Protein AF-A0A562CPM8-F1 (afdb_monomer)

Mean predicted aligned error: 14.72 Å

Secondary structure (DSSP, 8-state):
-PPP-STT--EEEEEE-TTS-EEEEEE-TT--EEEEEEE--------------S------GGG-PPPHHHHHHHHHHHHHHHTS-EEEEEEE--SBTB-EEEEEE-TTS-EEEEEE-TTS-EEEEEE--

Nearest PDB structures (foldseek):
  7ath-assembly1_AAA  TM=5.598E-01  e=9.647E-06  Microbacterium sp.
  2lra-assembly1_A  TM=7.716E-01  e=1.100E-02  Mycobacterium tuberculosis
  2hxc-assembly1_A  TM=4.007E-01  e=1.136E+00  Alcaligenes faecalis

pLDDT: mean 74.84, std 19.89, range [41.38, 98.38]

Radius of gyration: 17.88 Å; Cα contacts (8 Å, |Δi|>4): 226; chains: 1; bounding box: 54×42×33 Å

Foldseek 3Di:
DDADPDDFFGDWDWDADPVGKIKIFTAGPVRDTLDIDTPPDDDDDDDDDDDDDDDDPPPQLQPDDDDSVRSVLLVVLVCVVQVHADWDDKTAHPDVQFGIWTWGQHPVRWIKIFTAGPVSHTPDIDTDD

Solvent-accessible surface area (backbone atoms only — not comparable to full-atom values): 7970 Å² total; per-residue (Å²): 138,75,74,64,91,52,97,73,50,54,42,76,45,78,47,74,47,98,89,69,50,41,31,41,33,34,21,36,86,87,70,46,80,76,45,76,47,70,67,76,85,74,89,82,92,81,92,78,84,84,87,79,79,88,92,80,89,74,67,61,42,43,79,41,85,72,53,73,67,56,46,56,47,44,53,53,39,43,34,63,73,70,71,45,62,44,79,75,48,78,45,31,30,65,51,92,76,34,39,28,40,32,35,33,32,33,91,86,71,47,41,29,45,29,31,17,24,88,84,48,44,77,72,47,77,48,71,61,130

Structure (mmCIF, N/CA/C/O backbone):
data_AF-A0A562CPM8-F1
#
_entry.id   AF-A0A562CPM8-F1
#
loop_
_atom_site.group_PDB
_atom_site.id
_atom_site.type_symbol
_atom_site.label_atom_id
_atom_site.label_alt_id
_atom_site.label_comp_id
_atom_site.label_asym_id
_atom_site.label_entity_id
_atom_site.label_seq_id
_atom_site.pdbx_PDB_ins_code
_atom_site.Cartn_x
_atom_site.Cartn_y
_atom_site.Cartn_z
_atom_site.occupancy
_atom_site.B_iso_or_equiv
_atom_site.auth_seq_id
_atom_sit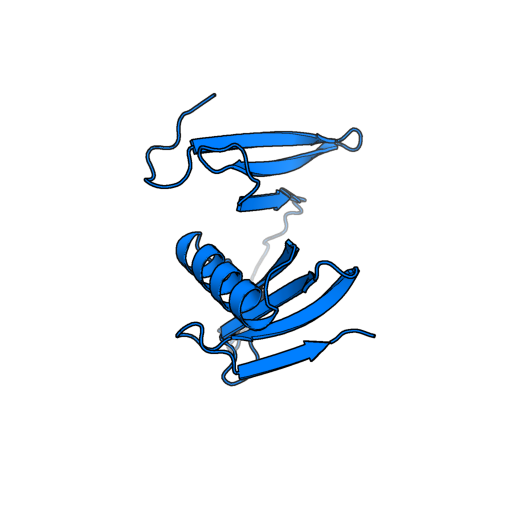e.auth_comp_id
_atom_site.auth_asym_id
_atom_site.auth_atom_id
_atom_site.pdbx_PDB_model_num
ATOM 1 N N . MET A 1 1 ? 9.882 26.730 -0.090 1.00 44.50 1 MET A N 1
ATOM 2 C CA . MET A 1 1 ? 8.764 26.493 -1.027 1.00 44.50 1 MET A CA 1
ATOM 3 C C . MET A 1 1 ? 9.345 26.553 -2.420 1.00 44.50 1 MET A C 1
ATOM 5 O O . MET A 1 1 ? 9.209 27.553 -3.122 1.00 44.50 1 MET A O 1
ATOM 9 N N . GLU A 1 2 ? 10.092 25.511 -2.747 1.00 42.75 2 GLU A N 1
ATOM 10 C CA . GLU A 1 2 ? 10.480 25.209 -4.116 1.00 42.75 2 GLU A CA 1
ATOM 11 C C . GLU A 1 2 ? 9.288 24.494 -4.758 1.00 42.75 2 GLU A C 1
ATOM 13 O O . GLU A 1 2 ? 8.541 23.800 -4.073 1.00 42.75 2 GLU A O 1
ATOM 18 N N . ARG A 1 3 ? 9.000 24.820 -6.019 1.00 41.38 3 ARG A N 1
ATOM 19 C CA . ARG A 1 3 ? 7.942 24.166 -6.789 1.00 41.38 3 ARG A CA 1
ATOM 20 C C . ARG A 1 3 ? 8.626 23.128 -7.655 1.00 41.38 3 ARG A C 1
ATOM 22 O O . ARG A 1 3 ? 9.457 23.512 -8.474 1.00 41.38 3 ARG A O 1
ATOM 29 N N . SER A 1 4 ? 8.268 21.878 -7.443 1.00 47.25 4 SER A N 1
ATOM 30 C CA . SER A 1 4 ? 8.688 20.719 -8.216 1.00 47.25 4 SER A CA 1
ATOM 31 C C . SER A 1 4 ? 8.116 20.855 -9.638 1.00 47.25 4 SER A C 1
ATOM 33 O O . SER A 1 4 ? 6.977 21.289 -9.827 1.00 47.25 4 SER A O 1
ATOM 35 N N . ASP A 1 5 ? 8.938 20.609 -10.660 1.00 49.12 5 ASP A N 1
ATOM 36 C CA . ASP A 1 5 ? 8.585 20.809 -12.079 1.00 49.12 5 ASP A CA 1
ATOM 37 C C . ASP A 1 5 ? 7.916 19.563 -12.710 1.00 49.12 5 ASP A C 1
ATOM 39 O O . ASP A 1 5 ? 7.632 19.530 -13.915 1.00 49.12 5 ASP A O 1
ATOM 43 N N . ASP A 1 6 ? 7.612 18.553 -11.896 1.00 48.69 6 ASP A N 1
ATOM 44 C CA . ASP A 1 6 ? 7.016 17.290 -12.301 1.00 48.69 6 ASP A CA 1
ATOM 45 C C . ASP A 1 6 ? 5.482 17.342 -12.242 1.00 48.69 6 ASP A C 1
ATOM 47 O O . ASP A 1 6 ? 4.836 17.838 -11.316 1.00 48.69 6 ASP A O 1
ATOM 51 N N . ARG A 1 7 ? 4.851 16.903 -13.335 1.00 43.50 7 ARG A N 1
ATOM 52 C CA . ARG A 1 7 ? 3.415 17.091 -13.578 1.00 43.50 7 ARG A CA 1
ATOM 53 C C . ARG A 1 7 ? 2.600 16.090 -12.751 1.00 43.50 7 ARG A C 1
ATOM 55 O O . ARG A 1 7 ? 2.136 15.088 -13.290 1.00 43.50 7 ARG A O 1
ATOM 62 N N . GLY A 1 8 ? 2.389 16.418 -11.481 1.00 51.38 8 GLY A N 1
ATOM 63 C CA . GLY A 1 8 ? 1.592 15.647 -10.519 1.00 51.38 8 GLY A CA 1
ATOM 64 C C . GLY A 1 8 ? 1.907 15.968 -9.055 1.00 51.38 8 GLY A C 1
ATOM 65 O O . GLY A 1 8 ? 1.081 15.689 -8.194 1.00 51.38 8 GLY A O 1
ATOM 66 N N . GLU A 1 9 ? 3.050 16.603 -8.797 1.00 48.62 9 GLU A N 1
ATOM 67 C CA . GLU A 1 9 ? 3.565 16.917 -7.466 1.00 48.62 9 GLU A CA 1
ATOM 68 C C . GLU A 1 9 ? 3.424 18.423 -7.251 1.00 48.62 9 GLU A C 1
ATOM 70 O O . GLU A 1 9 ? 4.017 19.227 -7.972 1.00 48.62 9 GLU A O 1
ATOM 75 N N . ALA A 1 10 ? 2.553 18.832 -6.330 1.00 50.75 10 ALA A N 1
ATOM 76 C CA . ALA A 1 10 ? 2.275 20.254 -6.142 1.00 50.75 10 ALA A CA 1
ATOM 77 C C . ALA A 1 10 ? 3.124 20.850 -5.011 1.00 50.75 10 ALA A C 1
ATOM 79 O O . ALA A 1 10 ? 3.520 22.021 -5.091 1.00 50.75 10 ALA A O 1
ATOM 80 N N . TYR A 1 11 ? 3.396 20.056 -3.967 1.00 54.22 11 TYR A N 1
ATOM 81 C CA . TYR A 1 11 ? 4.099 20.503 -2.768 1.00 54.22 11 TYR A CA 1
ATOM 82 C C . TYR A 1 11 ? 4.868 19.367 -2.085 1.00 54.22 11 TYR A C 1
ATOM 84 O O . TYR A 1 11 ? 4.317 18.295 -1.859 1.00 54.22 11 TYR A O 1
ATOM 92 N N . GLU A 1 12 ? 6.092 19.667 -1.657 1.00 50.53 12 GLU A N 1
ATOM 93 C CA . GLU A 1 12 ? 6.892 18.851 -0.738 1.00 50.53 12 GLU A CA 1
ATOM 94 C C . GLU A 1 12 ? 6.982 19.577 0.616 1.00 50.53 12 GLU A C 1
ATOM 96 O O . GLU A 1 12 ? 7.187 20.801 0.676 1.00 50.53 12 GLU A O 1
ATOM 101 N N . VAL A 1 13 ? 6.755 18.846 1.710 1.00 67.69 13 VAL A N 1
ATOM 102 C CA . VAL A 1 13 ? 6.785 19.363 3.084 1.00 67.69 13 VAL A CA 1
ATOM 103 C C . VAL A 1 13 ? 7.676 18.487 3.952 1.00 67.69 13 VAL A C 1
ATOM 105 O O . VAL A 1 13 ? 7.289 17.386 4.323 1.00 67.69 13 VAL A O 1
ATOM 108 N N . GLU A 1 14 ? 8.807 19.043 4.370 1.00 62.59 14 GLU A N 1
ATOM 109 C CA . GLU A 1 14 ? 9.696 18.443 5.364 1.00 62.59 14 GLU A CA 1
ATOM 110 C C . GLU A 1 14 ? 9.165 18.720 6.786 1.00 62.59 14 GLU A C 1
ATOM 112 O O . GLU A 1 14 ? 8.926 19.868 7.195 1.00 62.59 14 GLU A O 1
ATOM 117 N N . VAL A 1 15 ? 8.945 17.658 7.559 1.00 73.00 15 VAL A N 1
ATOM 118 C CA . VAL A 1 15 ? 8.478 17.697 8.945 1.00 73.00 15 VAL A CA 1
ATOM 119 C C . VAL A 1 15 ? 9.568 17.161 9.855 1.00 73.00 15 VAL A C 1
ATOM 121 O O . VAL A 1 15 ? 9.833 15.965 9.914 1.00 73.00 15 VAL A O 1
ATOM 124 N N . ARG A 1 16 ? 10.141 18.056 10.656 1.00 68.69 16 ARG A N 1
ATOM 125 C CA . ARG A 1 16 ? 11.164 17.700 11.634 1.00 68.69 16 ARG A CA 1
ATOM 126 C C . ARG A 1 16 ? 10.581 17.451 13.022 1.00 68.69 16 ARG A C 1
ATOM 128 O O . ARG A 1 16 ? 9.962 18.337 13.625 1.00 68.69 16 ARG A O 1
ATOM 135 N N . PHE A 1 17 ? 10.822 16.260 13.563 1.00 66.00 17 PHE A N 1
ATOM 136 C CA . PHE A 1 17 ? 10.362 15.854 14.888 1.00 66.00 17 PHE A CA 1
ATOM 137 C C . PHE A 1 17 ? 11.317 16.300 16.003 1.00 66.00 17 PHE A C 1
ATOM 139 O O . PHE A 1 17 ? 12.473 16.667 15.792 1.00 66.00 17 PHE A O 1
ATOM 146 N N . ALA A 1 18 ? 10.818 16.281 17.243 1.00 57.16 18 ALA A N 1
ATOM 147 C CA . ALA A 1 18 ? 11.580 16.712 18.416 1.00 57.16 18 ALA A CA 1
ATOM 148 C C . ALA A 1 18 ? 12.795 15.818 18.729 1.00 57.16 18 ALA A C 1
ATOM 150 O O . ALA A 1 18 ? 13.683 16.257 19.461 1.00 57.16 18 ALA A O 1
ATOM 151 N N . ASP A 1 19 ? 12.828 14.587 18.208 1.00 55.69 19 ASP A N 1
ATOM 152 C CA . ASP A 1 19 ? 13.955 13.665 18.369 1.00 55.69 19 ASP A CA 1
ATOM 153 C C . ASP A 1 19 ? 15.054 13.859 17.307 1.00 55.69 19 ASP A C 1
ATOM 155 O O . ASP A 1 19 ? 16.140 13.306 17.454 1.00 55.69 19 ASP A O 1
ATOM 159 N N . GLY A 1 20 ? 14.814 14.723 16.314 1.00 62.28 20 GLY A N 1
ATOM 160 C CA . GLY A 1 20 ? 15.771 15.061 15.264 1.00 62.28 20 GLY A CA 1
ATOM 161 C C . GLY A 1 20 ? 15.561 14.318 13.950 1.00 62.28 20 GLY A C 1
ATOM 162 O O . GLY A 1 20 ? 16.276 14.637 13.012 1.00 62.28 20 GLY A O 1
ATOM 163 N N . THR A 1 21 ? 14.597 13.397 13.873 1.00 63.06 21 THR A N 1
ATOM 164 C CA . THR A 1 21 ? 14.204 12.756 12.610 1.00 63.06 21 THR A CA 1
ATOM 165 C C . THR A 1 21 ? 13.435 13.720 11.709 1.00 63.06 21 THR A C 1
ATOM 167 O O . THR A 1 21 ? 12.715 14.608 12.192 1.00 63.06 21 THR A O 1
ATOM 170 N N . GLU A 1 22 ? 13.602 13.540 10.404 1.00 64.06 22 GLU A N 1
ATOM 171 C CA . GLU A 1 22 ? 12.973 14.334 9.351 1.00 64.06 22 GLU A CA 1
ATOM 172 C C . GLU A 1 22 ? 12.095 13.405 8.499 1.00 64.06 22 GLU A C 1
ATOM 174 O O . GLU A 1 22 ? 12.398 12.224 8.315 1.00 64.06 22 GLU A O 1
ATOM 179 N N . VAL A 1 23 ? 10.923 13.910 8.113 1.00 67.06 23 VAL A N 1
ATOM 180 C CA . VAL A 1 23 ? 9.973 13.212 7.245 1.00 67.06 23 VAL A CA 1
ATOM 181 C C . VAL A 1 23 ? 9.592 14.125 6.105 1.00 67.06 23 VAL A C 1
ATOM 183 O O . VAL A 1 23 ? 9.022 15.189 6.358 1.00 67.06 23 VAL A O 1
ATOM 186 N N . ASP A 1 24 ? 9.793 13.674 4.881 1.00 69.06 24 ASP A N 1
ATOM 187 C CA . ASP A 1 24 ? 9.307 14.347 3.688 1.00 69.06 24 ASP A CA 1
ATOM 188 C C . ASP A 1 24 ? 7.900 13.880 3.362 1.00 69.06 24 ASP A C 1
ATOM 190 O O . ASP A 1 24 ? 7.585 12.691 3.399 1.00 69.06 24 ASP A O 1
ATOM 194 N N . VAL A 1 25 ? 7.013 14.836 3.101 1.00 71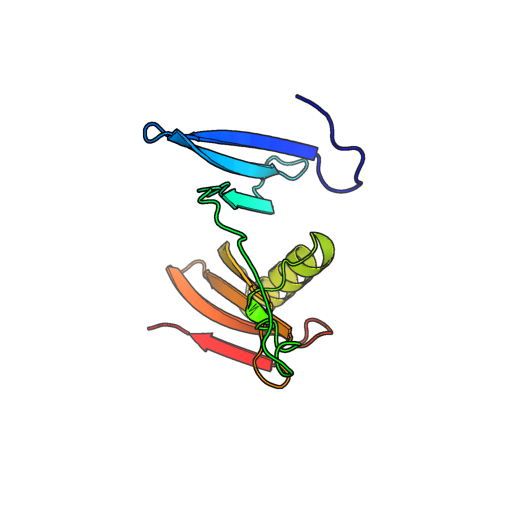.56 25 VAL A N 1
ATOM 195 C CA . VAL A 1 25 ? 5.618 14.587 2.745 1.00 71.56 25 VAL A CA 1
ATOM 196 C C . VAL A 1 25 ? 5.332 15.214 1.393 1.00 71.56 25 VAL A C 1
ATOM 198 O O . VAL A 1 25 ? 5.325 16.442 1.263 1.00 71.56 25 VAL A O 1
ATOM 201 N N . THR A 1 26 ? 5.006 14.381 0.412 1.00 70.38 26 THR A N 1
ATOM 202 C CA . THR A 1 26 ? 4.575 14.840 -0.911 1.00 70.38 26 THR A CA 1
ATOM 203 C C . THR A 1 26 ? 3.061 14.957 -0.931 1.00 70.38 26 THR A C 1
ATOM 205 O O . THR A 1 26 ? 2.339 14.064 -0.470 1.00 70.38 26 THR A O 1
ATOM 208 N N . LEU A 1 27 ? 2.571 16.081 -1.449 1.00 68.75 27 LEU A N 1
ATOM 209 C CA . LEU A 1 27 ? 1.155 16.419 -1.498 1.00 68.75 27 LEU A CA 1
ATOM 210 C C . LEU A 1 27 ? 0.683 16.647 -2.937 1.00 68.75 27 LEU A C 1
ATOM 212 O O . LEU A 1 27 ? 1.390 17.241 -3.762 1.00 68.75 27 LEU A O 1
ATOM 216 N N . ASP A 1 28 ? -0.557 16.247 -3.208 1.00 63.09 28 ASP A N 1
ATOM 217 C CA . ASP A 1 28 ? -1.257 16.618 -4.436 1.00 63.09 28 ASP A CA 1
ATOM 218 C C . ASP A 1 28 ? -1.801 18.067 -4.380 1.00 63.09 28 ASP A C 1
ATOM 220 O O . ASP A 1 28 ? -1.687 18.770 -3.370 1.00 63.09 28 ASP A O 1
ATOM 224 N N . ASP A 1 29 ? -2.384 18.541 -5.486 1.00 57.22 29 ASP A N 1
ATOM 225 C CA . ASP A 1 29 ? -2.874 19.924 -5.643 1.00 57.22 29 ASP A CA 1
ATOM 226 C C . ASP A 1 29 ? -4.010 20.284 -4.653 1.00 57.22 29 ASP A C 1
ATOM 228 O O . ASP A 1 29 ? -4.172 21.451 -4.290 1.00 57.22 29 ASP A O 1
ATOM 232 N N . ASP A 1 30 ? -4.752 19.289 -4.149 1.00 58.22 30 ASP A N 1
ATOM 233 C CA . ASP A 1 30 ? -5.790 19.428 -3.120 1.00 58.22 30 ASP A CA 1
ATOM 234 C C . ASP A 1 30 ? -5.241 19.293 -1.676 1.00 58.22 30 ASP A C 1
ATOM 236 O O . ASP A 1 30 ? -6.016 19.319 -0.713 1.00 58.22 30 ASP A O 1
ATOM 240 N N . LEU A 1 31 ? -3.913 19.214 -1.501 1.00 60.84 31 LEU A N 1
ATOM 241 C CA . LEU A 1 31 ? -3.209 19.004 -0.224 1.00 60.84 31 LEU A CA 1
ATOM 242 C C . LEU A 1 31 ? -3.497 17.644 0.439 1.00 60.84 31 LEU A C 1
ATOM 244 O O . LEU A 1 31 ? -3.402 17.516 1.665 1.00 60.84 31 LEU A O 1
ATOM 248 N N . GLY A 1 32 ? -3.860 16.628 -0.346 1.00 53.78 32 GLY A N 1
ATOM 249 C CA . GLY A 1 32 ? -3.845 15.241 0.107 1.00 53.78 32 GLY A CA 1
ATOM 250 C C . GLY A 1 32 ? -2.417 14.699 0.142 1.00 53.78 32 GLY A C 1
ATOM 251 O O . GLY A 1 32 ? -1.583 15.072 -0.675 1.00 53.78 32 GLY A O 1
ATOM 252 N N . VAL A 1 33 ? -2.117 13.847 1.125 1.00 65.81 33 VAL A N 1
ATOM 253 C CA . VAL A 1 33 ? -0.813 13.172 1.237 1.00 65.81 33 VAL A CA 1
ATOM 254 C C . VAL A 1 33 ? -0.750 12.045 0.216 1.00 65.81 33 VAL A C 1
ATOM 256 O O . VAL A 1 33 ? -1.617 11.172 0.229 1.00 65.81 33 VAL A O 1
ATOM 259 N N . ILE A 1 34 ? 0.277 12.073 -0.633 1.00 62.78 34 ILE A N 1
ATOM 260 C CA . ILE A 1 34 ? 0.541 11.057 -1.661 1.00 62.78 34 ILE A CA 1
ATOM 261 C C . ILE A 1 34 ? 1.859 10.305 -1.435 1.00 62.78 34 ILE A C 1
ATOM 263 O O . ILE A 1 34 ? 2.021 9.215 -1.967 1.00 62.78 34 ILE A O 1
ATOM 267 N N . ALA A 1 35 ? 2.775 10.831 -0.615 1.00 55.47 35 ALA A N 1
ATOM 268 C CA . ALA A 1 35 ? 3.946 10.088 -0.149 1.00 55.47 35 ALA A CA 1
ATOM 269 C C . ALA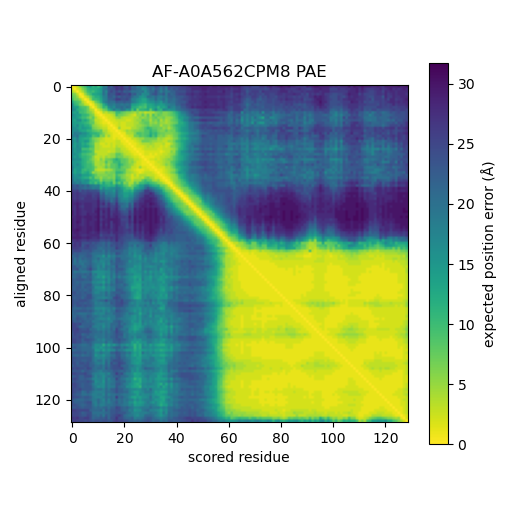 A 1 35 ? 4.416 10.583 1.224 1.00 55.47 35 ALA A C 1
ATOM 271 O O . ALA A 1 35 ? 4.205 11.745 1.579 1.00 55.47 35 ALA A O 1
ATOM 272 N N . THR A 1 36 ? 5.048 9.687 1.983 1.00 63.22 36 THR A N 1
ATOM 273 C CA . THR A 1 36 ? 5.812 10.019 3.191 1.00 63.22 36 THR A CA 1
ATOM 274 C C . THR A 1 36 ? 7.120 9.239 3.189 1.00 63.22 36 THR A C 1
ATOM 276 O O . THR A 1 36 ? 7.069 8.011 3.102 1.00 63.22 36 THR A O 1
ATOM 279 N N . GLU A 1 37 ? 8.251 9.922 3.323 1.00 60.78 37 GLU A N 1
ATOM 280 C CA . GLU A 1 37 ? 9.598 9.340 3.360 1.00 60.78 37 GLU A CA 1
ATOM 281 C C . GLU A 1 37 ? 10.278 9.728 4.678 1.00 60.78 37 GLU A C 1
ATOM 283 O O . GLU A 1 37 ? 10.047 10.817 5.195 1.00 60.78 37 GLU A O 1
ATOM 288 N N . ARG A 1 38 ? 11.046 8.817 5.282 1.00 55.19 38 ARG A N 1
ATOM 289 C CA . ARG A 1 38 ? 11.848 9.092 6.483 1.00 55.19 38 ARG A CA 1
ATOM 290 C C . ARG A 1 38 ? 13.310 9.073 6.091 1.00 55.19 38 ARG A C 1
ATOM 292 O O . ARG A 1 38 ? 13.823 8.003 5.771 1.00 55.19 38 ARG A O 1
ATOM 299 N N . ASP A 1 39 ? 13.974 10.217 6.194 1.00 51.25 39 ASP A N 1
ATOM 300 C CA . ASP A 1 39 ? 15.430 10.275 6.131 1.00 51.25 39 ASP A CA 1
ATOM 301 C C . ASP A 1 39 ? 16.003 9.737 7.448 1.00 51.25 39 ASP A C 1
ATOM 303 O O . ASP A 1 39 ? 16.308 10.462 8.397 1.00 51.25 39 ASP A O 1
ATOM 307 N N . ASP A 1 40 ? 16.115 8.414 7.529 1.00 44.53 40 ASP A N 1
ATOM 308 C CA . ASP A 1 40 ? 16.898 7.726 8.551 1.00 44.53 40 ASP A CA 1
ATOM 309 C C . ASP A 1 40 ? 18.328 7.471 8.029 1.00 44.53 40 ASP A C 1
ATOM 311 O O . ASP A 1 40 ? 18.845 6.355 8.085 1.00 44.53 40 ASP A O 1
ATOM 315 N N . ASP A 1 41 ? 19.011 8.520 7.557 1.00 45.62 41 ASP A N 1
ATOM 316 C CA . ASP A 1 41 ? 20.454 8.468 7.312 1.00 45.62 41 ASP A CA 1
ATOM 317 C C . ASP A 1 41 ? 21.204 8.447 8.654 1.00 45.62 41 ASP A C 1
ATOM 319 O O . ASP A 1 41 ? 21.480 9.467 9.296 1.00 45.62 41 ASP A O 1
ATOM 323 N N . ARG A 1 42 ? 21.557 7.239 9.100 1.00 48.47 42 ARG A N 1
ATOM 324 C CA . ARG A 1 42 ? 22.639 7.026 10.066 1.00 48.47 42 ARG A CA 1
ATOM 325 C C . ARG A 1 42 ? 23.833 6.374 9.375 1.00 48.47 42 ARG A C 1
ATOM 327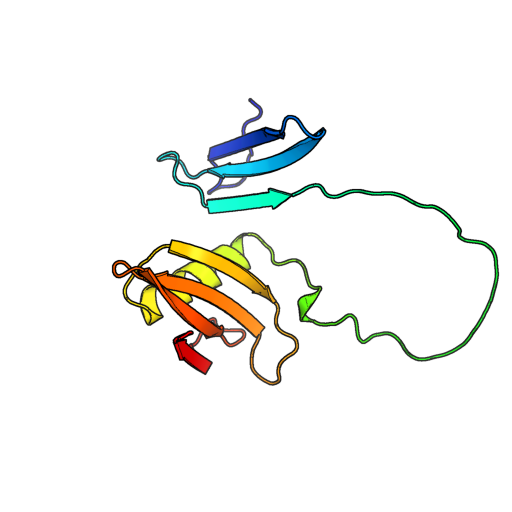 O O . ARG A 1 42 ? 23.888 5.156 9.236 1.00 48.47 42 ARG A O 1
ATOM 334 N N . ASP A 1 43 ? 24.799 7.218 9.018 1.00 57.38 43 ASP A N 1
ATOM 335 C CA . ASP A 1 43 ? 26.193 6.876 8.719 1.00 57.38 43 ASP A CA 1
ATOM 336 C C . ASP A 1 43 ? 26.818 5.917 9.764 1.00 57.38 43 ASP A C 1
ATOM 338 O O . ASP A 1 43 ? 26.690 6.152 10.968 1.00 57.38 43 ASP A O 1
ATOM 342 N N . ASP A 1 44 ? 27.583 4.908 9.317 1.00 46.31 44 ASP A N 1
ATOM 343 C CA . ASP A 1 44 ? 28.925 4.625 9.873 1.00 46.31 44 ASP A CA 1
ATOM 344 C C . ASP A 1 44 ? 29.800 3.886 8.834 1.00 46.31 44 ASP A C 1
ATOM 346 O O . ASP A 1 44 ? 29.643 2.712 8.491 1.00 46.31 44 ASP A O 1
ATOM 350 N N . ASP A 1 45 ? 30.737 4.665 8.326 1.00 55.53 45 ASP A N 1
ATOM 351 C CA . ASP A 1 45 ? 32.002 4.372 7.677 1.00 55.53 45 ASP A CA 1
ATOM 352 C C . ASP A 1 45 ? 32.785 3.140 8.183 1.00 55.53 45 ASP A C 1
ATOM 354 O O . ASP A 1 45 ? 33.265 3.088 9.316 1.00 55.53 45 ASP A O 1
ATOM 358 N N . ARG A 1 46 ? 33.096 2.215 7.256 1.00 45.72 46 ARG A N 1
ATOM 359 C CA . ARG A 1 46 ? 34.405 1.527 7.167 1.00 45.72 46 ARG A CA 1
ATOM 360 C C . ARG A 1 46 ? 34.536 0.684 5.892 1.00 45.72 46 ARG A C 1
ATOM 362 O O . ARG A 1 46 ? 34.196 -0.493 5.870 1.00 45.72 46 ARG A O 1
ATOM 369 N N . TYR A 1 47 ? 35.104 1.274 4.841 1.00 44.44 47 TYR A N 1
ATOM 370 C CA . TYR A 1 47 ? 35.701 0.516 3.738 1.00 44.44 47 TYR A CA 1
ATOM 371 C C . TYR A 1 47 ? 37.214 0.444 3.954 1.00 44.44 47 TYR A C 1
ATOM 373 O O . TYR A 1 47 ? 37.928 1.406 3.680 1.00 44.44 47 TYR A O 1
ATOM 381 N N . ASP A 1 48 ? 37.687 -0.699 4.448 1.00 46.75 48 ASP A N 1
ATOM 382 C CA . ASP A 1 48 ? 39.075 -1.131 4.299 1.00 46.75 48 ASP A CA 1
ATOM 383 C C . ASP A 1 48 ? 39.064 -2.583 3.803 1.00 46.75 48 ASP A C 1
ATOM 385 O O . ASP A 1 48 ? 38.575 -3.484 4.481 1.00 46.75 48 ASP A O 1
ATOM 389 N N . ASP A 1 49 ? 39.570 -2.721 2.580 1.00 46.94 49 ASP A N 1
ATOM 390 C CA . ASP A 1 49 ? 40.352 -3.842 2.061 1.00 46.94 49 ASP A CA 1
ATOM 391 C C . ASP A 1 49 ? 39.688 -5.224 1.858 1.00 46.94 49 ASP A C 1
ATOM 393 O O . ASP A 1 49 ? 39.465 -6.025 2.761 1.00 46.94 49 ASP A O 1
ATOM 397 N N . ASP A 1 50 ? 39.545 -5.514 0.564 1.00 48.56 50 ASP A N 1
ATOM 398 C CA . ASP A 1 50 ? 39.986 -6.746 -0.083 1.00 48.56 50 ASP A CA 1
ATOM 399 C C . ASP A 1 50 ? 39.203 -8.064 0.073 1.00 48.56 50 ASP A C 1
ATOM 401 O O . ASP A 1 50 ? 39.376 -8.857 0.993 1.00 48.56 50 ASP A O 1
ATOM 405 N N . ARG A 1 51 ? 38.560 -8.379 -1.064 1.00 60.34 51 ARG A N 1
ATOM 406 C CA . ARG A 1 51 ? 38.486 -9.694 -1.727 1.00 60.34 51 ARG A CA 1
ATOM 407 C C . ARG A 1 51 ? 37.779 -10.807 -0.967 1.00 60.34 51 ARG A C 1
ATOM 409 O O . ARG A 1 51 ? 38.424 -11.493 -0.196 1.00 60.34 51 ARG A O 1
ATOM 416 N N . TYR A 1 52 ? 36.553 -11.109 -1.379 1.00 42.91 52 TYR A N 1
ATOM 417 C CA . TYR A 1 52 ? 36.076 -12.453 -1.752 1.00 42.91 52 TYR A CA 1
ATOM 418 C C . TYR A 1 52 ? 34.910 -12.203 -2.729 1.00 42.91 52 TYR A C 1
ATOM 420 O O . TYR A 1 52 ? 34.067 -11.359 -2.448 1.00 42.91 52 TYR A O 1
ATOM 428 N N . ASP A 1 53 ? 35.086 -12.545 -4.007 1.00 44.12 53 ASP A N 1
ATOM 429 C CA . ASP A 1 53 ? 34.568 -13.779 -4.632 1.00 44.12 53 ASP A CA 1
ATOM 430 C C . ASP A 1 53 ? 33.035 -13.758 -4.715 1.00 44.12 53 ASP A C 1
ATOM 432 O O . ASP A 1 53 ? 32.397 -13.573 -3.689 1.00 44.12 53 ASP A O 1
ATOM 436 N N . ASP A 1 54 ? 32.537 -13.883 -5.955 1.00 49.00 54 ASP A N 1
ATOM 437 C CA . ASP A 1 54 ? 31.263 -14.465 -6.419 1.00 49.00 54 ASP A CA 1
ATOM 438 C C . ASP A 1 54 ? 30.060 -14.485 -5.447 1.00 49.00 54 ASP A C 1
ATOM 440 O O . ASP A 1 54 ? 30.174 -14.890 -4.300 1.00 49.00 54 ASP A O 1
ATOM 444 N N . ASP A 1 55 ? 28.873 -14.161 -5.973 1.00 49.28 55 ASP A N 1
ATOM 445 C CA . ASP A 1 55 ? 27.554 -14.181 -5.308 1.00 49.28 55 ASP A CA 1
ATOM 446 C C . ASP A 1 55 ? 27.167 -12.876 -4.578 1.00 49.28 55 ASP A C 1
ATOM 448 O O . ASP A 1 55 ? 27.477 -12.696 -3.398 1.00 49.28 55 ASP A O 1
ATOM 452 N N . ARG A 1 56 ? 26.458 -11.971 -5.285 1.00 49.72 56 ARG A N 1
ATOM 453 C CA . ARG A 1 56 ? 25.443 -11.028 -4.746 1.00 49.72 56 ARG A CA 1
ATOM 454 C C . ARG A 1 56 ? 24.885 -10.097 -5.841 1.00 49.72 56 ARG A C 1
ATOM 456 O O . ARG A 1 56 ? 25.120 -8.893 -5.834 1.00 49.72 56 ARG A O 1
ATOM 463 N N . ASP A 1 57 ? 24.160 -10.671 -6.800 1.00 47.97 57 ASP A N 1
ATOM 464 C CA . ASP A 1 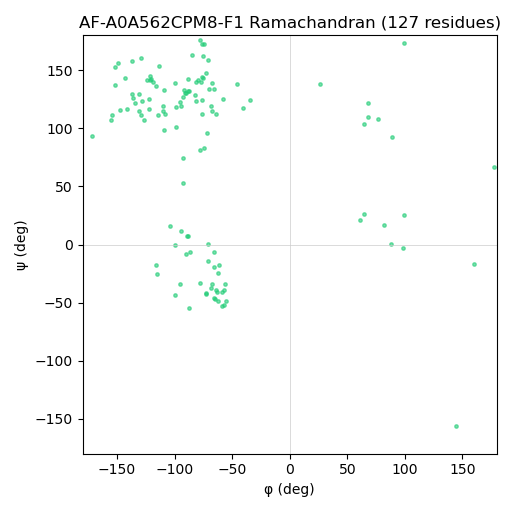57 ? 23.187 -9.928 -7.629 1.00 47.97 57 ASP A CA 1
ATOM 465 C C . ASP A 1 57 ? 21.740 -10.235 -7.185 1.00 47.97 57 ASP A C 1
ATOM 467 O O . ASP A 1 57 ? 20.785 -9.927 -7.890 1.00 47.97 57 ASP A O 1
ATOM 471 N N . ASP A 1 58 ? 21.569 -10.810 -5.993 1.00 51.34 58 ASP A N 1
ATOM 472 C CA . ASP A 1 58 ? 20.307 -10.828 -5.260 1.00 51.34 58 ASP A CA 1
ATOM 473 C C . ASP A 1 58 ? 20.326 -9.617 -4.322 1.00 51.34 58 ASP A C 1
ATOM 475 O O . ASP A 1 58 ? 20.616 -9.727 -3.133 1.00 51.34 58 ASP A O 1
ATOM 479 N N . ARG A 1 59 ? 20.137 -8.417 -4.879 1.00 55.97 59 ARG A N 1
ATOM 480 C CA . ARG A 1 59 ? 19.530 -7.369 -4.055 1.00 55.97 59 ARG A CA 1
ATOM 481 C C . ARG A 1 59 ? 18.108 -7.858 -3.838 1.00 55.97 59 ARG A C 1
ATOM 483 O O . ARG A 1 59 ? 17.409 -8.042 -4.836 1.00 55.97 59 ARG A O 1
ATOM 490 N N . ASP A 1 60 ? 17.779 -8.156 -2.589 1.00 61.16 60 ASP A N 1
ATOM 491 C CA . ASP A 1 60 ? 16.434 -8.487 -2.130 1.00 61.16 60 ASP A CA 1
ATOM 492 C C . ASP A 1 60 ? 15.461 -7.523 -2.847 1.00 61.16 60 ASP A C 1
ATOM 494 O O . ASP A 1 60 ? 15.673 -6.308 -2.886 1.00 61.16 60 ASP A O 1
ATOM 498 N N . ALA A 1 61 ? 14.551 -8.067 -3.662 1.00 67.38 61 ALA A N 1
ATOM 499 C CA . ALA A 1 61 ? 13.784 -7.259 -4.618 1.00 67.38 61 ALA A CA 1
ATOM 500 C C . ALA A 1 61 ? 12.747 -6.357 -3.927 1.00 67.38 61 ALA A C 1
ATOM 502 O O . ALA A 1 61 ? 12.265 -5.415 -4.556 1.00 67.38 61 ALA A O 1
ATOM 503 N N . ASP A 1 62 ? 12.483 -6.623 -2.654 1.00 70.81 62 ASP A N 1
ATOM 504 C CA . ASP A 1 62 ? 11.814 -5.810 -1.640 1.00 70.81 62 ASP A CA 1
ATOM 505 C C . ASP A 1 62 ? 12.613 -4.557 -1.233 1.00 70.81 62 ASP A C 1
ATOM 507 O O . ASP A 1 62 ? 12.034 -3.479 -1.123 1.00 70.81 62 ASP A O 1
ATOM 511 N N . ASP A 1 63 ? 13.953 -4.606 -1.202 1.00 75.31 63 ASP A N 1
ATOM 512 C CA . ASP A 1 63 ? 14.812 -3.421 -0.981 1.00 75.31 63 ASP A CA 1
ATOM 513 C C . ASP A 1 63 ? 14.820 -2.447 -2.186 1.00 75.31 63 ASP A C 1
ATOM 515 O O . ASP A 1 63 ? 15.509 -1.415 -2.203 1.00 75.31 63 ASP A O 1
ATOM 519 N N . ARG A 1 64 ? 14.080 -2.762 -3.257 1.00 87.38 64 ARG A N 1
ATOM 520 C CA . ARG A 1 64 ? 13.977 -1.902 -4.437 1.00 87.38 64 ARG A CA 1
ATOM 521 C C . ARG A 1 64 ? 13.052 -0.718 -4.161 1.00 87.38 64 ARG A C 1
ATOM 523 O O . ARG A 1 64 ? 11.832 -0.844 -4.156 1.00 87.38 64 ARG A O 1
ATOM 530 N N . VAL A 1 65 ? 13.647 0.471 -4.127 1.00 84.81 65 VAL A N 1
ATOM 531 C CA . VAL A 1 65 ? 12.913 1.744 -4.122 1.00 84.81 65 VAL A CA 1
ATOM 532 C C . VAL A 1 65 ? 12.013 1.856 -5.362 1.00 84.81 65 VAL A C 1
ATOM 534 O O . VAL A 1 65 ? 12.484 1.734 -6.499 1.00 84.81 65 VAL A O 1
ATOM 537 N N . LEU A 1 66 ? 10.718 2.090 -5.134 1.00 83.19 66 LEU A N 1
ATOM 538 C CA . LEU A 1 66 ? 9.716 2.326 -6.176 1.00 83.19 66 LEU A CA 1
ATOM 539 C C . LEU A 1 66 ? 9.780 3.767 -6.678 1.00 83.19 66 LEU A C 1
ATOM 541 O O . LEU A 1 66 ? 9.926 4.696 -5.886 1.00 83.19 66 LEU A O 1
ATOM 545 N N . ASP A 1 67 ? 9.600 3.975 -7.984 1.00 85.62 67 ASP A N 1
ATOM 546 C CA . ASP A 1 67 ? 9.373 5.331 -8.481 1.00 85.62 67 ASP A CA 1
ATOM 547 C C . ASP A 1 67 ? 7.942 5.811 -8.165 1.00 85.62 67 ASP A C 1
ATOM 549 O O . ASP A 1 67 ? 7.025 5.024 -7.904 1.00 85.62 67 ASP A O 1
ATOM 553 N N . ALA A 1 68 ? 7.725 7.126 -8.239 1.00 82.81 68 ALA A N 1
ATOM 554 C CA . ALA A 1 68 ? 6.428 7.734 -7.945 1.00 82.81 68 ALA A CA 1
ATOM 555 C C . ALA A 1 68 ? 5.280 7.166 -8.806 1.00 82.81 68 ALA A C 1
ATOM 557 O O . ALA A 1 68 ? 4.143 7.042 -8.335 1.00 82.81 68 ALA A O 1
ATOM 558 N N . SER A 1 69 ? 5.555 6.789 -10.062 1.00 83.31 69 SER A N 1
ATOM 559 C CA . SER A 1 69 ? 4.545 6.231 -10.970 1.00 83.31 69 SER A CA 1
ATOM 560 C C . SER A 1 69 ? 4.156 4.804 -10.592 1.00 83.31 69 SER A C 1
ATOM 562 O O . SER A 1 69 ? 2.964 4.471 -10.628 1.00 83.31 69 SER A O 1
ATOM 564 N N . GLU A 1 70 ? 5.136 3.966 -10.242 1.00 88.94 70 GLU A N 1
ATOM 565 C CA . GLU A 1 70 ? 4.910 2.619 -9.715 1.00 88.94 70 GLU A CA 1
ATOM 566 C C . GLU A 1 70 ? 4.079 2.671 -8.437 1.00 88.94 70 GLU A C 1
ATOM 568 O O . GLU A 1 70 ? 3.009 2.057 -8.385 1.00 88.94 70 GLU A O 1
ATOM 573 N N . ARG A 1 71 ? 4.510 3.479 -7.462 1.00 91.19 71 ARG A N 1
ATOM 574 C CA . ARG A 1 71 ? 3.814 3.642 -6.184 1.00 91.19 71 ARG A CA 1
ATOM 575 C C . ARG A 1 71 ? 2.369 4.097 -6.386 1.00 91.19 71 ARG A C 1
ATOM 577 O O . ARG A 1 71 ? 1.443 3.407 -5.968 1.00 91.19 71 ARG A O 1
ATOM 584 N N . THR A 1 72 ? 2.150 5.165 -7.156 1.00 89.19 72 THR A N 1
ATOM 585 C CA . THR A 1 72 ? 0.796 5.665 -7.471 1.00 89.19 72 THR A CA 1
ATOM 586 C C . THR A 1 72 ? -0.085 4.592 -8.126 1.00 89.19 72 THR A C 1
ATOM 588 O O . THR A 1 72 ? -1.294 4.512 -7.879 1.00 89.19 72 THR A O 1
ATOM 591 N N . SER A 1 73 ? 0.486 3.769 -9.007 1.00 88.38 73 SER A N 1
ATOM 592 C CA . SER A 1 73 ? -0.262 2.725 -9.715 1.00 88.38 73 SER A CA 1
ATOM 593 C C . SER A 1 73 ? -0.629 1.563 -8.791 1.00 88.38 73 SER A C 1
ATOM 595 O O . SER A 1 73 ? -1.778 1.109 -8.825 1.00 88.38 73 SER A O 1
ATOM 597 N N . ALA A 1 74 ? 0.302 1.143 -7.932 1.00 95.44 74 ALA A N 1
ATOM 598 C CA . ALA A 1 74 ? 0.089 0.118 -6.918 1.00 95.44 74 ALA A CA 1
ATOM 599 C C . ALA A 1 74 ? -0.977 0.548 -5.895 1.00 95.44 74 ALA A C 1
ATOM 601 O O . ALA A 1 74 ? -1.965 -0.164 -5.700 1.00 95.44 74 ALA A O 1
ATOM 602 N N . GLU A 1 75 ? -0.871 1.765 -5.351 1.00 95.62 75 GLU A N 1
ATOM 603 C CA . GLU A 1 75 ? -1.846 2.341 -4.414 1.00 95.62 75 GLU A CA 1
ATOM 604 C C . GLU A 1 75 ? -3.262 2.340 -4.995 1.00 95.62 75 GLU A C 1
ATOM 606 O O . GLU A 1 75 ? -4.227 1.885 -4.372 1.00 95.62 75 GLU A O 1
ATOM 611 N N . ARG A 1 76 ? -3.404 2.815 -6.237 1.00 92.88 76 ARG A N 1
ATOM 612 C CA . ARG A 1 76 ? -4.702 2.859 -6.916 1.00 92.88 76 ARG A CA 1
ATOM 613 C C . ARG A 1 76 ? -5.287 1.470 -7.140 1.00 92.88 76 ARG A C 1
ATOM 615 O O . ARG A 1 76 ? -6.504 1.308 -6.999 1.00 92.88 76 ARG A O 1
ATOM 622 N N . ALA A 1 77 ? -4.462 0.497 -7.519 1.00 96.25 77 ALA A N 1
ATOM 623 C CA . ALA A 1 77 ? -4.898 -0.880 -7.720 1.00 96.25 77 ALA A CA 1
ATOM 624 C C . ALA A 1 77 ? -5.356 -1.516 -6.398 1.00 96.25 77 ALA A C 1
ATOM 626 O O . ALA A 1 77 ? -6.456 -2.075 -6.340 1.00 96.25 77 ALA A O 1
ATOM 627 N N . ALA A 1 78 ? -4.581 -1.345 -5.326 1.00 96.69 78 ALA A N 1
ATOM 628 C CA . ALA A 1 78 ? -4.900 -1.869 -4.003 1.00 96.69 78 ALA A CA 1
ATOM 629 C C . ALA A 1 78 ? -6.168 -1.234 -3.414 1.00 96.69 78 ALA A C 1
ATOM 631 O O . ALA A 1 78 ? -7.090 -1.944 -3.001 1.00 96.69 78 ALA A O 1
ATOM 632 N N . LEU A 1 79 ? -6.302 0.096 -3.475 1.00 95.69 79 LEU A N 1
ATOM 633 C CA . LEU A 1 79 ? -7.516 0.794 -3.043 1.00 95.69 79 LEU A CA 1
ATOM 634 C C . LEU A 1 79 ? -8.746 0.324 -3.827 1.00 95.69 79 LEU A C 1
ATOM 636 O O . LEU A 1 79 ? -9.808 0.107 -3.237 1.00 95.69 79 LEU A O 1
ATOM 640 N N . ALA A 1 80 ? -8.626 0.118 -5.141 1.00 93.88 80 ALA A N 1
ATOM 641 C CA . ALA A 1 80 ? -9.716 -0.428 -5.946 1.00 93.88 80 ALA A CA 1
ATOM 642 C C . ALA A 1 80 ? -10.075 -1.869 -5.537 1.00 93.88 80 ALA A C 1
ATOM 644 O O . ALA A 1 80 ? -11.260 -2.209 -5.477 1.00 93.88 80 ALA A O 1
ATOM 645 N N . ALA A 1 81 ? -9.078 -2.698 -5.215 1.00 95.88 81 ALA A N 1
ATOM 646 C CA . ALA A 1 81 ? -9.265 -4.075 -4.766 1.00 95.88 81 ALA A CA 1
ATOM 647 C C . ALA A 1 81 ? -9.924 -4.165 -3.378 1.00 95.88 81 ALA A C 1
ATOM 649 O O . ALA A 1 81 ? -10.749 -5.054 -3.124 1.00 95.88 81 ALA A O 1
ATOM 650 N N . VAL A 1 82 ? -9.590 -3.250 -2.466 1.00 95.88 82 VAL A N 1
ATOM 651 C CA . VAL A 1 82 ? -10.165 -3.175 -1.113 1.00 95.88 82 VAL A CA 1
ATOM 652 C C . VAL A 1 82 ? -11.558 -2.543 -1.123 1.00 95.88 82 VAL A C 1
ATOM 654 O O . VAL A 1 82 ? -12.437 -2.991 -0.385 1.00 95.88 82 VAL A O 1
ATOM 657 N N . GLY A 1 83 ? -11.805 -1.600 -2.035 1.00 92.44 83 GLY A N 1
ATOM 658 C CA . GLY A 1 83 ? -13.043 -0.818 -2.111 1.00 92.44 83 GLY A CA 1
ATOM 659 C C . GLY A 1 83 ? -12.918 0.574 -1.481 1.00 92.44 83 GLY A C 1
ATOM 660 O O . GLY A 1 83 ? -13.923 1.140 -1.047 1.00 92.44 83 GLY A O 1
ATOM 661 N N . GLY A 1 84 ? -11.698 1.114 -1.439 1.00 86.62 84 GLY A N 1
ATOM 662 C CA . GLY A 1 84 ? -11.315 2.359 -0.777 1.00 86.62 84 GLY A CA 1
ATOM 663 C C . GLY A 1 84 ? -10.682 2.126 0.597 1.00 86.62 84 GLY A C 1
ATOM 664 O O . GLY A 1 84 ? -10.659 1.007 1.101 1.00 86.62 84 GLY A O 1
ATOM 665 N N . GLY A 1 85 ? -10.181 3.197 1.211 1.00 92.44 85 GLY A N 1
ATOM 666 C CA . GLY A 1 85 ? -9.469 3.128 2.484 1.00 92.44 85 GLY A CA 1
ATOM 667 C C . GLY A 1 85 ? -8.335 4.142 2.555 1.00 92.44 85 GLY A C 1
ATOM 668 O O . GLY A 1 85 ? -8.352 5.157 1.857 1.00 92.44 85 GLY A O 1
ATOM 669 N N . THR A 1 86 ? -7.363 3.839 3.402 1.00 91.38 86 THR A N 1
ATOM 670 C CA . THR A 1 86 ? -6.090 4.546 3.523 1.00 91.38 86 THR A CA 1
ATOM 671 C C . THR A 1 86 ? -4.985 3.533 3.277 1.00 91.38 86 THR A C 1
ATOM 673 O O . THR A 1 86 ? -4.974 2.496 3.936 1.00 91.38 86 THR A O 1
ATOM 676 N N . VAL A 1 87 ? -4.096 3.814 2.327 1.00 91.12 87 VAL A N 1
ATOM 677 C CA . VAL A 1 87 ? -2.871 3.026 2.152 1.00 91.12 87 VAL A CA 1
ATOM 678 C C . VAL A 1 87 ? -1.952 3.318 3.335 1.00 91.12 87 VAL A C 1
ATOM 680 O O . VAL A 1 87 ? -1.832 4.476 3.741 1.00 91.12 87 VAL A O 1
ATOM 683 N N . LEU A 1 88 ? -1.390 2.267 3.920 1.00 90.62 88 LEU A N 1
ATOM 684 C CA . LEU A 1 88 ? -0.460 2.341 5.041 1.00 90.62 88 LEU A CA 1
ATOM 685 C C . LEU A 1 88 ? 0.981 2.198 4.555 1.00 90.62 88 LEU A C 1
ATOM 687 O O . LEU A 1 88 ? 1.815 2.999 4.967 1.00 90.62 88 LEU A O 1
ATOM 691 N N . ASP A 1 89 ? 1.223 1.256 3.640 1.00 91.38 89 ASP A N 1
ATOM 692 C CA . ASP A 1 89 ? 2.542 0.994 3.068 1.00 91.38 89 ASP A CA 1
ATOM 693 C C . ASP A 1 89 ? 2.455 0.471 1.621 1.00 91.38 89 ASP A C 1
ATOM 695 O O . ASP A 1 89 ? 1.409 -0.037 1.198 1.00 91.38 89 ASP A O 1
ATOM 699 N N . VAL A 1 90 ? 3.534 0.660 0.856 1.00 91.75 90 VAL A N 1
ATOM 700 C CA . VAL A 1 90 ? 3.704 0.208 -0.531 1.00 91.75 90 VAL A CA 1
ATOM 701 C C . VAL A 1 90 ? 5.175 -0.127 -0.738 1.00 91.75 90 VAL A C 1
ATOM 703 O O . VAL A 1 90 ? 6.017 0.776 -0.766 1.00 91.75 90 VAL A O 1
ATOM 706 N N . GLU A 1 91 ? 5.460 -1.392 -1.010 1.00 91.44 91 GLU A N 1
ATOM 707 C CA . GLU A 1 91 ? 6.817 -1.876 -1.237 1.00 91.44 91 GLU A CA 1
ATOM 708 C C . GLU A 1 91 ? 6.924 -2.689 -2.530 1.00 91.44 91 GLU A C 1
ATOM 710 O O . GLU A 1 91 ? 5.930 -3.134 -3.119 1.00 91.44 91 GLU A O 1
ATOM 715 N N . ALA A 1 92 ? 8.152 -2.818 -3.031 1.00 92.00 92 ALA A N 1
ATOM 716 C CA . ALA A 1 92 ? 8.452 -3.837 -4.021 1.00 92.00 92 ALA A CA 1
ATOM 717 C C . ALA A 1 92 ? 8.421 -5.212 -3.342 1.00 92.00 92 ALA A C 1
ATOM 719 O O . ALA A 1 92 ? 8.569 -5.304 -2.136 1.00 92.00 92 ALA A O 1
ATOM 720 N N . SER A 1 93 ? 8.240 -6.273 -4.119 1.00 91.50 93 SER A N 1
ATOM 721 C CA . SER A 1 93 ? 8.213 -7.633 -3.581 1.00 91.50 93 SER A CA 1
ATOM 722 C C . SER A 1 93 ? 9.251 -8.506 -4.272 1.00 91.50 93 SER A C 1
ATOM 724 O O . SER A 1 93 ? 9.442 -8.406 -5.493 1.00 91.50 93 SER A O 1
ATOM 726 N N . ASP A 1 94 ? 9.904 -9.382 -3.512 1.00 88.62 94 ASP A N 1
ATOM 727 C CA . ASP A 1 94 ? 10.748 -10.464 -4.021 1.00 88.62 94 ASP A CA 1
ATOM 728 C C . ASP A 1 94 ? 9.970 -11.770 -4.252 1.00 88.62 94 ASP A C 1
ATOM 730 O O . ASP A 1 94 ? 10.469 -12.713 -4.889 1.00 88.62 94 ASP A O 1
ATOM 734 N N . ASP A 1 95 ? 8.710 -11.804 -3.818 1.00 89.81 95 ASP A N 1
ATOM 735 C CA . ASP A 1 95 ? 7.878 -12.984 -3.892 1.00 89.81 95 ASP A CA 1
ATOM 736 C C . ASP A 1 95 ? 7.538 -13.358 -5.340 1.00 89.81 95 ASP A C 1
ATOM 738 O O . ASP A 1 95 ? 7.242 -12.550 -6.227 1.00 89.81 95 ASP A O 1
ATOM 742 N N 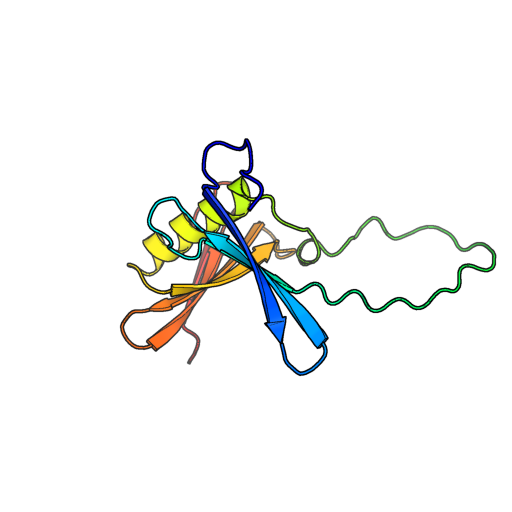. ARG A 1 96 ? 7.572 -14.660 -5.636 1.00 91.81 96 ARG A N 1
ATOM 743 C CA . ARG A 1 96 ? 7.473 -15.118 -7.026 1.00 91.81 96 ARG A CA 1
ATOM 744 C C . ARG A 1 96 ? 6.117 -14.771 -7.643 1.00 91.81 96 ARG A C 1
ATOM 746 O O . ARG A 1 96 ? 5.119 -15.450 -7.406 1.00 91.81 96 ARG A O 1
ATOM 753 N N . GLY A 1 97 ? 6.149 -13.864 -8.617 1.00 91.62 97 GLY A N 1
ATOM 754 C CA . GLY A 1 97 ? 4.961 -13.448 -9.367 1.00 91.62 97 GLY A CA 1
ATOM 755 C C . GLY A 1 97 ? 4.210 -12.291 -8.712 1.00 91.62 97 GLY A C 1
ATOM 756 O O . GLY A 1 97 ? 3.221 -11.836 -9.285 1.00 91.62 97 GLY A O 1
ATOM 757 N N . VAL A 1 98 ? 4.712 -11.812 -7.577 1.00 96.81 98 VAL A N 1
ATOM 758 C CA . VAL A 1 98 ? 4.360 -10.547 -6.951 1.00 96.81 98 VAL A CA 1
ATOM 759 C C . VAL A 1 98 ? 5.462 -9.554 -7.320 1.00 96.81 98 VAL A C 1
ATOM 761 O O . VAL A 1 98 ? 6.626 -9.911 -7.456 1.00 96.81 98 VAL A O 1
ATOM 764 N N . ALA A 1 99 ? 5.077 -8.330 -7.640 1.00 95.81 99 ALA A N 1
ATOM 765 C CA . ALA A 1 99 ? 5.997 -7.236 -7.931 1.00 95.81 99 ALA A CA 1
ATOM 766 C C . ALA A 1 99 ? 5.879 -6.118 -6.895 1.00 95.81 99 ALA A C 1
ATOM 768 O O . ALA A 1 99 ? 6.837 -5.364 -6.717 1.00 95.81 99 ALA A O 1
ATOM 769 N N . TYR A 1 100 ? 4.712 -6.020 -6.251 1.00 96.00 100 TYR A N 1
ATOM 770 C CA . TYR A 1 100 ? 4.402 -5.022 -5.242 1.00 96.00 100 TYR A CA 1
ATOM 771 C C . TYR A 1 100 ? 3.528 -5.630 -4.150 1.00 96.00 100 TYR A C 1
ATOM 773 O O . TYR A 1 100 ? 2.609 -6.396 -4.459 1.00 96.00 100 TYR A O 1
ATOM 781 N N . GLU A 1 101 ? 3.760 -5.211 -2.917 1.00 96.56 101 GLU A N 1
ATOM 782 C CA . GLU A 1 101 ? 2.913 -5.492 -1.760 1.00 96.56 101 GLU A CA 1
ATOM 783 C C . GLU A 1 101 ? 2.351 -4.166 -1.246 1.00 96.56 101 GLU A C 1
ATOM 785 O O . GLU A 1 101 ? 3.032 -3.138 -1.242 1.00 96.56 101 GLU A O 1
ATOM 790 N N . VAL A 1 102 ? 1.057 -4.151 -0.917 1.00 97.69 102 VAL A N 1
ATOM 791 C CA . VAL A 1 102 ? 0.369 -2.932 -0.476 1.00 97.69 102 VAL A CA 1
ATOM 792 C C . VAL A 1 102 ? -0.491 -3.219 0.741 1.00 97.69 102 VAL A C 1
ATOM 794 O O . VAL A 1 102 ? -1.443 -4.000 0.657 1.00 97.69 102 VAL A O 1
ATOM 797 N N . GLU A 1 103 ? -0.226 -2.507 1.833 1.00 97.12 103 GLU A N 1
ATOM 798 C CA . GLU A 1 103 ? -1.042 -2.557 3.042 1.00 97.12 103 GLU A CA 1
ATOM 799 C C . GLU A 1 103 ? -2.113 -1.456 2.998 1.00 97.12 103 GLU A C 1
ATOM 801 O O . GLU A 1 103 ? -1.834 -0.269 2.797 1.00 97.12 103 GLU A O 1
ATOM 806 N N . VAL A 1 104 ? -3.380 -1.828 3.186 1.00 96.50 104 VAL A N 1
ATOM 807 C CA . VAL A 1 104 ? -4.513 -0.897 3.148 1.00 96.50 104 VAL A CA 1
ATOM 808 C C . VAL A 1 104 ? -5.412 -1.087 4.354 1.00 96.50 104 VAL A C 1
ATOM 810 O O . VAL A 1 104 ? -5.957 -2.163 4.585 1.00 96.50 104 VAL A O 1
ATOM 813 N N . ARG A 1 105 ? -5.722 0.012 5.041 1.00 96.56 105 ARG A N 1
ATOM 814 C CA . ARG A 1 105 ? -6.774 0.044 6.055 1.00 96.56 105 ARG A CA 1
ATOM 815 C C . ARG A 1 105 ? -8.097 0.525 5.476 1.00 96.56 105 ARG A C 1
ATOM 817 O O . ARG A 1 105 ? -8.216 1.662 5.013 1.00 96.56 105 ARG A O 1
ATOM 824 N N . ASP A 1 106 ? -9.124 -0.313 5.540 1.00 94.00 106 ASP A N 1
ATOM 825 C CA . ASP A 1 106 ? -10.455 0.023 5.041 1.00 94.00 106 ASP A CA 1
ATOM 826 C C . ASP A 1 106 ? -11.212 1.009 5.957 1.00 94.00 106 ASP A C 1
ATOM 828 O O . ASP A 1 106 ? -10.811 1.332 7.078 1.00 94.00 106 ASP A O 1
ATOM 832 N N . GLY A 1 107 ? -12.375 1.483 5.495 1.00 91.75 107 GLY A N 1
ATOM 833 C CA . GLY A 1 107 ? -13.216 2.417 6.259 1.00 91.75 107 GLY A CA 1
ATOM 834 C C . GLY A 1 107 ? -13.826 1.851 7.553 1.00 91.75 107 GLY A C 1
ATOM 835 O O . GLY A 1 107 ? -14.469 2.592 8.297 1.00 91.75 107 GLY A O 1
ATOM 836 N N . LYS A 1 108 ? -13.667 0.551 7.823 1.00 92.81 108 LYS A N 1
ATOM 837 C CA . LYS A 1 108 ? -14.063 -0.118 9.070 1.00 92.81 108 LYS A CA 1
ATOM 838 C C . LYS A 1 108 ? -12.872 -0.326 10.010 1.00 92.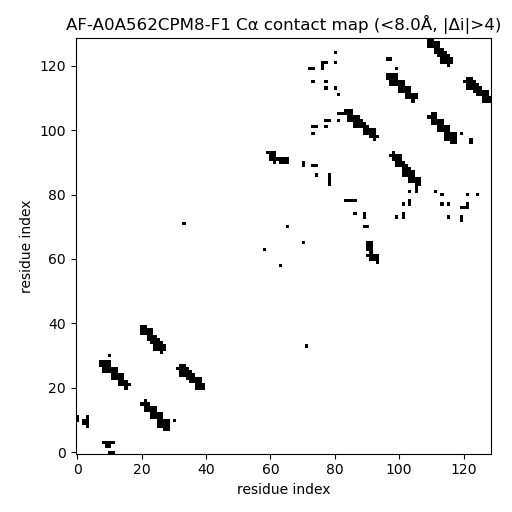81 108 LYS A C 1
ATOM 840 O O . LYS A 1 108 ? -13.083 -0.827 11.113 1.00 92.81 108 LYS A O 1
ATOM 845 N N . GLY A 1 109 ? -11.672 0.087 9.601 1.00 91.69 109 GLY A N 1
ATOM 846 C CA . GLY A 1 109 ? -10.436 -0.078 10.356 1.00 91.69 109 GLY A CA 1
ATOM 847 C C . GLY A 1 109 ? -9.805 -1.460 10.207 1.00 91.69 109 GLY A C 1
ATOM 848 O O . GLY A 1 109 ? -8.997 -1.816 11.051 1.00 91.69 109 GLY A O 1
ATOM 849 N N . VAL A 1 110 ? -10.198 -2.237 9.195 1.00 95.88 110 VAL A N 1
ATOM 850 C CA . VAL A 1 110 ? -9.603 -3.545 8.896 1.00 95.88 110 VAL A CA 1
ATOM 851 C C . VAL A 1 110 ? -8.403 -3.357 7.975 1.00 95.88 110 VAL A C 1
ATOM 853 O O . VAL A 1 110 ? -8.534 -2.660 6.968 1.00 95.88 110 VAL A O 1
ATOM 856 N N . GLU A 1 111 ? -7.282 -3.989 8.303 1.00 96.19 111 GLU A N 1
ATOM 857 C CA . GLU A 1 111 ? -6.051 -3.988 7.508 1.00 96.19 111 GLU A CA 1
ATOM 858 C C . GLU A 1 111 ? -6.065 -5.138 6.488 1.00 96.19 111 GLU A C 1
ATOM 860 O O . GLU A 1 111 ? -6.624 -6.214 6.728 1.00 96.19 111 GLU A O 1
ATOM 865 N N . TRP A 1 112 ? -5.540 -4.859 5.301 1.00 97.56 112 TRP A N 1
ATOM 866 C CA . TRP A 1 112 ? -5.535 -5.754 4.154 1.00 97.56 112 TRP A CA 1
ATOM 867 C C . TRP A 1 112 ? -4.173 -5.720 3.479 1.00 97.56 112 TRP A C 1
ATOM 869 O O . TRP A 1 112 ? -3.743 -4.642 3.077 1.00 97.56 112 TRP A O 1
ATOM 879 N N . ASP A 1 113 ? -3.599 -6.892 3.241 1.00 97.69 113 ASP A N 1
ATOM 880 C CA . ASP A 1 113 ? -2.438 -7.076 2.374 1.00 97.69 113 ASP A CA 1
ATOM 881 C C . ASP A 1 113 ? -2.914 -7.345 0.945 1.00 97.69 113 ASP A C 1
ATOM 883 O O . ASP A 1 113 ? -3.802 -8.182 0.705 1.00 97.69 113 ASP A O 1
ATOM 887 N N . VAL A 1 114 ? -2.360 -6.616 -0.018 1.00 98.19 114 VAL A N 1
ATOM 888 C CA . VAL A 1 114 ? -2.683 -6.761 -1.438 1.00 98.19 114 VAL A CA 1
ATOM 889 C C . VAL A 1 114 ? -1.411 -6.970 -2.250 1.00 98.19 114 VAL A C 1
ATOM 891 O O . VAL A 1 114 ? -0.687 -6.021 -2.536 1.00 98.19 114 VAL A O 1
ATOM 894 N N . ASP A 1 115 ? -1.225 -8.201 -2.715 1.00 98.38 115 ASP A N 1
ATOM 895 C CA . ASP A 1 115 ? -0.135 -8.574 -3.614 1.00 98.38 115 ASP A CA 1
ATOM 896 C C . ASP A 1 115 ? -0.520 -8.212 -5.052 1.00 98.38 115 ASP A C 1
ATOM 898 O O . ASP A 1 115 ? -1.579 -8.621 -5.558 1.00 98.38 115 ASP A O 1
ATOM 902 N N . LEU A 1 116 ? 0.353 -7.494 -5.750 1.00 98.06 116 LEU A N 1
ATOM 903 C CA . LEU A 1 116 ? 0.147 -7.065 -7.128 1.00 98.06 116 LEU A CA 1
ATOM 904 C C . LEU A 1 116 ? 1.236 -7.613 -8.048 1.00 98.06 116 LEU A C 1
ATOM 906 O O . LEU A 1 116 ? 2.411 -7.643 -7.702 1.00 98.06 116 LEU A O 1
ATOM 910 N N . GLY A 1 117 ? 0.856 -7.996 -9.265 1.00 96.50 117 GLY A N 1
ATOM 911 C CA . GLY A 1 117 ? 1.798 -8.325 -10.330 1.00 96.50 117 GLY A CA 1
ATOM 912 C C . GLY A 1 117 ? 2.422 -7.074 -10.953 1.00 96.50 117 GLY 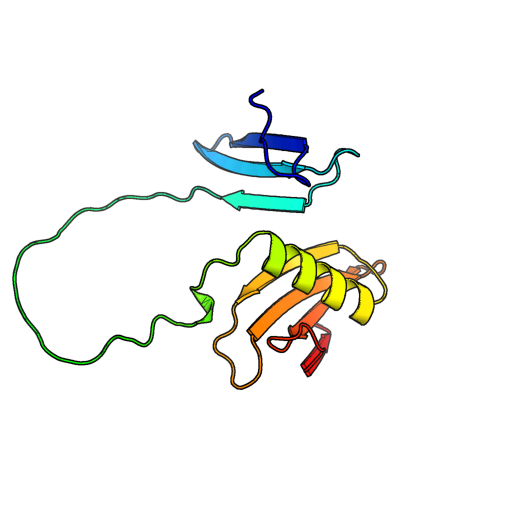A C 1
ATOM 913 O O . GLY A 1 117 ? 1.983 -5.951 -10.712 1.00 96.50 117 GLY A O 1
ATOM 914 N N . ALA A 1 118 ? 3.406 -7.264 -11.836 1.00 95.31 118 ALA A N 1
ATOM 915 C CA . ALA A 1 118 ? 4.102 -6.165 -12.523 1.00 95.31 118 ALA A CA 1
ATOM 916 C C . ALA A 1 118 ? 3.185 -5.291 -13.410 1.00 95.31 118 ALA A C 1
ATOM 918 O O . ALA A 1 118 ? 3.551 -4.184 -13.792 1.00 95.31 118 ALA A O 1
ATOM 919 N N . ASP A 1 119 ? 1.998 -5.785 -13.771 1.00 96.00 119 ASP A N 1
ATOM 920 C CA . ASP A 1 119 ? 0.952 -5.036 -14.477 1.00 96.00 119 ASP A CA 1
ATOM 921 C C . ASP A 1 119 ? -0.093 -4.408 -13.530 1.00 96.00 119 ASP A C 1
ATOM 923 O O . ASP A 1 119 ? -1.141 -3.950 -13.987 1.00 96.00 119 ASP A O 1
ATOM 927 N N . PHE A 1 120 ? 0.186 -4.394 -12.222 1.00 96.69 120 PHE A N 1
ATOM 928 C CA . PHE A 1 120 ? -0.698 -3.956 -11.133 1.00 96.69 120 PHE A CA 1
ATOM 929 C C . PHE A 1 120 ? -1.995 -4.771 -11.019 1.00 96.69 120 PHE A C 1
ATOM 931 O O . PHE A 1 120 ? -2.997 -4.315 -10.461 1.00 96.69 120 PHE A O 1
ATOM 938 N N . SER A 1 121 ? -2.003 -5.990 -11.565 1.00 96.56 121 SER A N 1
ATOM 939 C CA . SER A 1 121 ? -3.107 -6.929 -11.391 1.00 96.56 121 SER A CA 1
ATOM 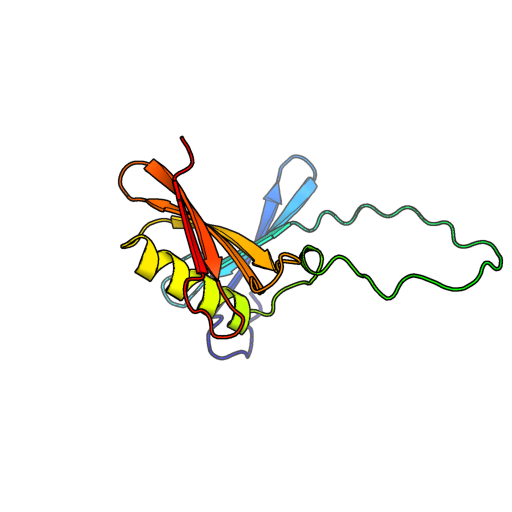940 C C . SER A 1 121 ? -3.047 -7.571 -10.005 1.00 96.56 121 SER A C 1
ATOM 942 O O . SER A 1 121 ? -1.974 -7.909 -9.520 1.00 96.56 121 SER A O 1
ATOM 944 N N . VAL A 1 122 ? -4.200 -7.743 -9.353 1.00 97.75 122 VAL A N 1
ATOM 945 C CA . VAL A 1 122 ? -4.263 -8.374 -8.025 1.00 97.75 122 VAL A CA 1
ATOM 946 C C . VAL A 1 122 ? -3.914 -9.854 -8.144 1.00 97.75 122 VAL A C 1
ATOM 948 O O . VAL A 1 122 ? -4.627 -10.604 -8.819 1.00 97.75 122 VAL A O 1
ATOM 951 N N . VAL A 1 123 ? -2.853 -10.264 -7.455 1.00 97.88 123 VAL A N 1
ATOM 952 C CA . VAL A 1 123 ? -2.428 -11.661 -7.314 1.00 97.88 123 VAL A CA 1
ATOM 953 C C . VAL A 1 123 ? -3.148 -12.283 -6.123 1.00 97.88 123 VAL A C 1
ATOM 955 O O . VAL A 1 123 ? -3.880 -13.266 -6.286 1.00 97.88 123 VAL A O 1
ATOM 958 N N . THR A 1 124 ? -3.033 -11.647 -4.957 1.00 97.44 124 THR A N 1
ATOM 959 C CA . THR A 1 124 ? -3.687 -12.062 -3.714 1.00 97.44 124 THR A CA 1
ATOM 960 C C . THR A 1 124 ? -4.268 -10.853 -2.995 1.00 97.44 124 THR A C 1
ATOM 962 O O . THR A 1 124 ? -3.887 -9.710 -3.217 1.00 97.44 124 THR A O 1
ATOM 965 N N . LYS A 1 125 ? -5.245 -11.117 -2.132 1.00 97.12 125 LYS A N 1
ATOM 966 C CA . LYS A 1 125 ? -5.765 -10.150 -1.174 1.00 97.12 125 LYS A CA 1
ATOM 967 C C . LYS A 1 125 ? -6.047 -10.879 0.132 1.00 97.12 125 LYS A C 1
ATOM 969 O O . LYS A 1 125 ? -6.909 -11.768 0.153 1.00 97.12 125 LYS A O 1
ATOM 974 N N . HIS A 1 126 ? -5.344 -10.507 1.190 1.00 96.50 126 HIS A N 1
ATOM 975 C CA . HIS A 1 126 ? -5.500 -11.061 2.527 1.00 96.50 126 HIS A CA 1
ATOM 976 C C . HIS A 1 126 ? -6.035 -10.004 3.492 1.00 96.50 126 HIS A C 1
ATOM 978 O O . HIS A 1 126 ? -5.901 -8.814 3.255 1.00 96.50 126 HIS A O 1
ATOM 984 N N . GLN A 1 127 ? -6.726 -10.447 4.537 1.00 95.19 127 GLN A N 1
ATOM 985 C CA . GLN A 1 127 ? -7.202 -9.574 5.603 1.00 95.19 127 GLN A CA 1
ATOM 986 C C . GLN A 1 127 ? -6.390 -9.897 6.853 1.00 95.19 127 GLN A C 1
ATOM 988 O O . GLN A 1 127 ? -6.515 -11.028 7.335 1.00 95.19 127 GLN A O 1
ATOM 993 N N . ASP A 1 128 ? -5.652 -8.930 7.397 1.00 86.62 128 ASP A N 1
ATOM 994 C CA . ASP A 1 128 ? -4.984 -9.112 8.686 1.00 86.62 128 ASP A CA 1
ATOM 995 C C . ASP A 1 128 ? -6.011 -9.015 9.834 1.00 86.62 128 ASP A C 1
ATOM 997 O O . ASP A 1 128 ? -7.057 -8.353 9.727 1.00 86.62 128 ASP A O 1
ATOM 1001 N N . ARG A 1 129 ? -5.821 -9.823 10.880 1.00 69.44 129 ARG A N 1
ATOM 1002 C CA . ARG A 1 129 ? -6.909 -10.257 11.775 1.00 69.44 129 ARG A CA 1
ATOM 1003 C C . ARG A 1 129 ? -6.935 -9.559 13.132 1.00 69.44 129 ARG A C 1
ATOM 1005 O O . ARG A 1 129 ? -5.989 -9.752 13.922 1.00 69.44 129 ARG A O 1
#

Sequence (129 aa):
MERSDDRGEAYEVEVRFADGTEVDVTLDDDLGVIATERDDDRDDDRYDDDRYDDDRDDRDADDRVLDASERTSAERAALAAVGGGTVLDVEASDDRGVAYEVEVRDGKGVEWDVDLGADFSVVTKHQDR